Protein AF-A0A2G9PCG5-F1 (afdb_monomer_lite)

pLDDT: mean 80.25, std 16.64, range [42.22, 96.81]

Secondary structure (DSSP, 8-state):
------------HHHHHHHHHHHHHHHGGGHHHHHHHHHHHHHHHH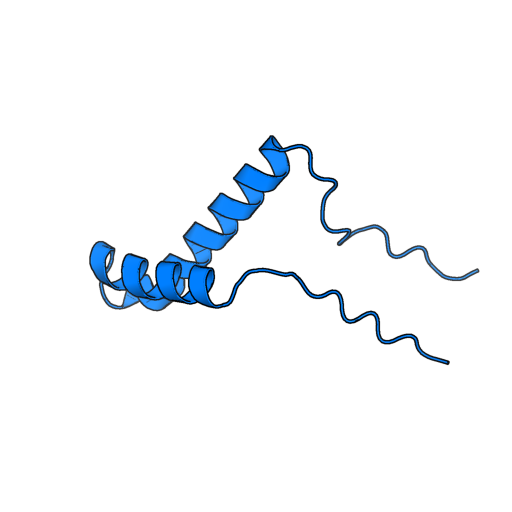HHHTT-----SS--PPP-

Radius of gyration: 15.78 Å; chains: 1; bounding box: 24×35×48 Å

Sequence (64 aa):
KPLIIYKRTNVHPVVILLGMIGGVYFLGFIGFILGPLILAYLLIVLEVYRDKKTPGIFLQNPPK

Structure (mmCIF, N/CA/C/O backbone):
data_AF-A0A2G9PCG5-F1
#
_entry.id   AF-A0A2G9PCG5-F1
#
loop_
_atom_site.group_PDB
_atom_site.id
_atom_site.type_symbol
_atom_site.label_atom_id
_atom_site.label_alt_id
_atom_site.label_comp_id
_atom_site.label_asym_id
_atom_site.label_entity_id
_atom_site.label_seq_id
_atom_site.pdbx_PDB_ins_code
_atom_site.Cartn_x
_atom_site.Cartn_y
_atom_site.Cartn_z
_atom_site.occupancy
_atom_site.B_iso_or_equiv
_atom_site.auth_seq_id
_atom_site.auth_comp_id
_atom_site.auth_asym_id
_atom_site.auth_atom_id
_atom_site.pdbx_PDB_model_num
ATOM 1 N N . LYS A 1 1 ? -8.115 -27.026 26.018 1.00 42.22 1 LYS A N 1
ATOM 2 C CA . LYS A 1 1 ? -8.542 -26.864 24.605 1.00 42.22 1 LYS A CA 1
ATOM 3 C C . LYS A 1 1 ? -7.970 -25.551 24.074 1.00 42.22 1 LYS A C 1
ATOM 5 O O . LYS A 1 1 ? -8.452 -24.520 24.530 1.00 42.22 1 LYS A O 1
ATOM 10 N N . PRO A 1 2 ? -6.918 -25.524 23.234 1.00 56.09 2 PRO A N 1
ATOM 11 C CA . PRO A 1 2 ? -6.395 -24.247 22.774 1.00 56.09 2 PRO A CA 1
ATOM 12 C C . PRO A 1 2 ? -7.316 -23.729 21.667 1.00 56.09 2 PRO A C 1
ATOM 14 O O . PRO A 1 2 ? -7.431 -24.326 20.599 1.00 56.09 2 PRO A O 1
ATOM 17 N N . LEU A 1 3 ? -8.036 -22.648 21.967 1.00 56.06 3 LEU A N 1
ATOM 18 C CA . LEU A 1 3 ? -8.770 -21.872 20.977 1.00 56.06 3 LEU A CA 1
ATOM 19 C C . LEU A 1 3 ? -7.731 -21.174 20.098 1.00 56.06 3 LEU A C 1
ATOM 21 O O . LEU A 1 3 ? -7.105 -20.201 20.512 1.00 56.06 3 LEU A O 1
ATOM 25 N N . ILE A 1 4 ? -7.527 -21.696 18.894 1.00 61.97 4 ILE A N 1
ATOM 26 C CA . ILE A 1 4 ? -6.761 -21.024 17.848 1.00 61.97 4 ILE A CA 1
ATOM 27 C C . ILE A 1 4 ? -7.603 -19.815 17.432 1.00 61.97 4 ILE A C 1
ATOM 29 O O . ILE A 1 4 ? -8.526 -19.924 16.626 1.00 61.97 4 ILE A O 1
ATOM 33 N N . ILE A 1 5 ? -7.342 -18.663 18.051 1.00 61.03 5 ILE A N 1
ATOM 34 C CA . ILE A 1 5 ? -7.969 -17.393 17.687 1.00 61.03 5 ILE A CA 1
ATOM 35 C C . ILE A 1 5 ? -7.320 -16.964 16.372 1.00 61.03 5 ILE A C 1
ATOM 37 O O . ILE A 1 5 ? -6.355 -16.204 16.344 1.00 61.03 5 ILE A O 1
ATOM 41 N N . TYR A 1 6 ? -7.824 -17.502 15.263 1.00 53.00 6 TYR A N 1
ATOM 42 C CA . TYR A 1 6 ? -7.466 -17.055 13.925 1.00 53.00 6 TYR A CA 1
ATOM 43 C C . TYR A 1 6 ? -8.117 -15.685 13.726 1.00 53.00 6 TYR A C 1
ATOM 45 O O . TYR A 1 6 ? -9.228 -15.558 13.210 1.00 53.00 6 TYR A O 1
ATOM 53 N N . LYS A 1 7 ? -7.459 -14.639 14.233 1.00 56.22 7 LYS A N 1
ATOM 54 C CA . LYS A 1 7 ? -7.873 -13.254 14.036 1.00 56.22 7 LYS A CA 1
ATOM 55 C C . LYS A 1 7 ? -7.647 -12.940 12.563 1.00 56.22 7 LYS A C 1
ATOM 57 O O . LYS A 1 7 ? -6.562 -12.555 12.149 1.00 56.22 7 LYS A O 1
ATOM 62 N N . ARG A 1 8 ? -8.673 -13.214 11.758 1.00 55.03 8 ARG A N 1
ATOM 63 C CA . ARG A 1 8 ? -8.769 -12.848 10.347 1.00 55.03 8 ARG A CA 1
ATOM 64 C C . ARG A 1 8 ? -8.666 -11.328 10.291 1.00 55.03 8 ARG A C 1
ATOM 66 O O . ARG A 1 8 ? -9.668 -10.632 10.424 1.00 55.03 8 ARG A O 1
ATOM 73 N N . THR A 1 9 ? -7.456 -10.800 10.158 1.00 57.94 9 THR A N 1
ATOM 74 C CA . THR A 1 9 ? -7.269 -9.424 9.713 1.00 57.94 9 THR A CA 1
ATOM 75 C C . THR A 1 9 ? -7.831 -9.406 8.298 1.00 57.94 9 THR A C 1
ATOM 77 O O . THR A 1 9 ? -7.197 -9.895 7.369 1.00 57.94 9 THR A O 1
ATOM 80 N N . ASN A 1 10 ? -9.086 -8.975 8.157 1.00 66.06 10 ASN A N 1
ATOM 81 C CA . ASN A 1 10 ? -9.842 -8.979 6.903 1.00 66.06 10 ASN A CA 1
ATOM 82 C C . ASN A 1 10 ? -9.337 -7.881 5.949 1.00 66.06 10 ASN A C 1
ATOM 84 O O . ASN A 1 10 ? -10.124 -7.132 5.378 1.00 66.06 10 ASN A O 1
ATOM 88 N N . VAL A 1 11 ? -8.020 -7.750 5.783 1.00 73.56 11 VAL A N 1
ATOM 89 C CA . VAL A 1 11 ? -7.466 -6.996 4.663 1.00 73.56 11 VAL A CA 1
ATOM 90 C C . VAL A 1 11 ? -7.711 -7.829 3.415 1.00 73.56 11 VAL A C 1
ATOM 92 O O . VAL A 1 11 ? -7.176 -8.927 3.258 1.00 73.56 11 VAL A O 1
ATOM 95 N N . HIS A 1 12 ? -8.606 -7.346 2.557 1.00 85.88 12 HIS A N 1
ATOM 96 C CA . HIS A 1 12 ? -8.947 -8.043 1.326 1.00 85.88 12 HIS A CA 1
ATOM 97 C C . HIS A 1 12 ? -7.680 -8.221 0.469 1.00 85.88 12 HIS A C 1
ATOM 99 O O . HIS A 1 12 ? -6.995 -7.228 0.215 1.00 85.88 12 HIS A O 1
ATOM 105 N N . PRO A 1 13 ? -7.383 -9.437 -0.032 1.00 88.69 13 PRO A N 1
ATOM 106 C CA . PRO A 1 13 ? -6.204 -9.696 -0.866 1.00 88.69 13 PRO A CA 1
ATOM 107 C C . PRO A 1 13 ? -6.098 -8.754 -2.072 1.00 88.69 13 PRO A C 1
ATOM 109 O O . PRO A 1 13 ? -5.006 -8.362 -2.472 1.00 88.69 13 PRO A O 1
ATOM 112 N N . VAL A 1 14 ? 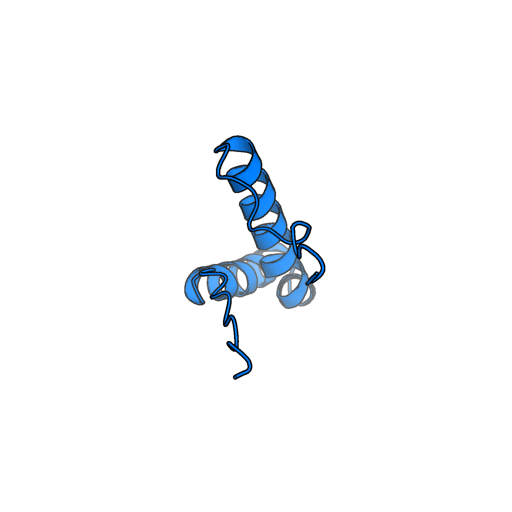-7.248 -8.328 -2.600 1.00 93.38 14 VAL A N 1
ATOM 113 C CA . VAL A 1 14 ? -7.365 -7.347 -3.686 1.00 93.38 14 VAL A CA 1
ATOM 114 C C . VAL A 1 14 ? -6.716 -6.009 -3.326 1.00 93.38 14 VAL A C 1
ATOM 116 O O . VAL A 1 14 ? -6.062 -5.406 -4.165 1.00 93.38 14 VAL A O 1
ATOM 119 N N . VAL A 1 15 ? -6.849 -5.550 -2.080 1.00 92.69 15 VAL A N 1
ATOM 120 C CA . VAL A 1 15 ? -6.271 -4.276 -1.631 1.00 92.69 15 VAL A CA 1
ATOM 121 C C . VAL A 1 15 ? -4.746 -4.367 -1.621 1.00 92.69 15 VAL A C 1
ATOM 123 O O . VAL A 1 15 ? -4.074 -3.457 -2.088 1.00 92.69 15 VAL A O 1
ATOM 126 N N . ILE A 1 16 ? -4.196 -5.497 -1.176 1.00 92.31 16 ILE A N 1
ATOM 127 C CA . ILE A 1 16 ? -2.749 -5.748 -1.188 1.00 92.31 16 ILE A CA 1
ATOM 128 C C . ILE A 1 16 ? -2.228 -5.784 -2.631 1.00 92.31 16 ILE A C 1
ATOM 130 O O . ILE A 1 16 ? -1.251 -5.108 -2.945 1.00 92.31 16 ILE A O 1
ATOM 134 N N . LEU A 1 17 ? -2.923 -6.500 -3.521 1.00 94.81 17 LEU A N 1
ATOM 135 C CA . LEU A 1 17 ? -2.618 -6.545 -4.955 1.00 94.81 17 LEU A CA 1
ATOM 136 C C . LEU A 1 17 ? -2.637 -5.152 -5.594 1.00 94.81 17 LEU A C 1
ATOM 138 O O . LEU A 1 17 ? -1.717 -4.809 -6.331 1.00 94.81 17 LEU A O 1
ATOM 142 N N . LEU A 1 18 ? -3.639 -4.330 -5.278 1.00 95.38 18 LEU A N 1
ATOM 143 C CA . LEU A 1 18 ? -3.711 -2.944 -5.742 1.00 95.38 18 LEU A CA 1
ATOM 144 C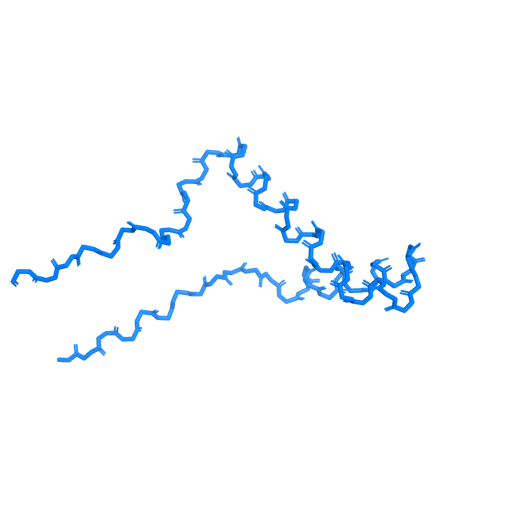 C . LEU A 1 18 ? -2.535 -2.110 -5.226 1.00 95.38 18 LEU A C 1
ATOM 146 O O . LEU A 1 18 ? -1.958 -1.346 -5.994 1.00 95.38 18 LEU A O 1
ATOM 150 N N . GLY A 1 19 ? -2.142 -2.289 -3.963 1.00 94.81 19 GLY A N 1
ATOM 151 C CA . GLY A 1 19 ? -0.958 -1.646 -3.396 1.00 94.81 19 GLY A CA 1
ATOM 152 C C . GLY A 1 19 ? 0.325 -2.041 -4.124 1.00 94.81 19 GLY A C 1
ATOM 153 O O . GLY A 1 19 ? 1.139 -1.177 -4.425 1.00 94.81 19 GLY A O 1
ATOM 154 N N . MET A 1 20 ? 0.489 -3.319 -4.467 1.00 95.69 20 MET A N 1
ATOM 155 C CA . MET A 1 20 ? 1.660 -3.818 -5.196 1.00 95.69 20 MET A CA 1
ATOM 156 C C . MET A 1 20 ? 1.699 -3.309 -6.640 1.00 95.69 20 MET A C 1
ATOM 158 O O . MET A 1 20 ? 2.714 -2.769 -7.067 1.00 95.69 20 MET A O 1
ATOM 162 N N . ILE A 1 21 ? 0.597 -3.432 -7.385 1.00 96.75 21 ILE A N 1
ATOM 163 C CA . ILE A 1 21 ? 0.515 -2.996 -8.789 1.00 96.75 21 ILE A CA 1
ATOM 164 C C . ILE A 1 21 ? 0.645 -1.473 -8.884 1.00 96.75 21 ILE A C 1
ATOM 166 O O . ILE A 1 21 ? 1.439 -0.967 -9.675 1.00 96.75 21 ILE A O 1
ATOM 170 N N . GLY A 1 22 ? -0.094 -0.744 -8.044 1.00 95.44 22 GLY A N 1
ATOM 171 C CA . GLY A 1 22 ? -0.009 0.709 -7.966 1.00 95.44 22 GLY A CA 1
ATOM 172 C C . GLY A 1 22 ? 1.391 1.155 -7.560 1.00 95.44 22 GLY A C 1
ATOM 173 O O . GLY A 1 22 ? 1.993 1.981 -8.236 1.00 95.44 22 GLY A O 1
ATOM 174 N N . GLY A 1 23 ? 1.962 0.552 -6.517 1.00 95.69 23 GLY A N 1
ATOM 175 C CA . GLY A 1 23 ? 3.316 0.855 -6.071 1.00 95.69 23 GLY A CA 1
ATOM 176 C C . GLY A 1 23 ? 4.343 0.684 -7.183 1.00 95.69 23 GLY A C 1
ATOM 177 O O . GLY A 1 23 ? 5.132 1.599 -7.414 1.00 95.69 23 GLY A O 1
ATOM 178 N N . VAL A 1 24 ? 4.302 -0.435 -7.915 1.00 96.81 24 VAL A N 1
ATOM 179 C CA . VAL A 1 24 ? 5.217 -0.668 -9.042 1.00 96.81 24 VAL A CA 1
ATOM 180 C C . VAL A 1 24 ? 5.049 0.376 -10.144 1.00 96.81 24 VAL A C 1
ATOM 182 O O . VAL A 1 24 ? 6.041 0.832 -10.707 1.00 96.81 24 VAL A O 1
ATOM 185 N N . TYR A 1 25 ? 3.818 0.805 -10.419 1.00 95.62 25 TYR A N 1
ATOM 186 C CA . TYR A 1 25 ? 3.545 1.827 -11.428 1.00 95.62 25 TYR A CA 1
ATOM 187 C C . TYR A 1 25 ? 4.100 3.214 -11.049 1.00 95.62 25 TYR A C 1
ATOM 189 O O . TYR A 1 25 ? 4.611 3.922 -11.912 1.00 95.62 25 TYR A O 1
ATOM 197 N N . PHE A 1 26 ? 4.041 3.601 -9.769 1.00 94.62 26 PHE A N 1
ATOM 198 C CA . PHE A 1 26 ? 4.517 4.913 -9.303 1.00 94.62 26 PHE A CA 1
ATOM 199 C C . PHE A 1 26 ? 6.019 4.953 -8.976 1.00 94.62 26 PHE A C 1
ATOM 201 O O . PHE A 1 26 ? 6.670 5.965 -9.221 1.00 94.62 26 PHE A O 1
ATOM 208 N N . LEU A 1 27 ? 6.566 3.883 -8.389 1.00 94.06 27 LEU A N 1
ATOM 209 C CA . LEU A 1 27 ? 7.917 3.845 -7.802 1.00 94.06 27 LEU A CA 1
ATOM 210 C C . LEU A 1 27 ? 8.852 2.829 -8.490 1.00 94.06 27 LEU A C 1
ATOM 212 O O . LEU A 1 27 ? 9.992 2.649 -8.059 1.00 94.06 27 LEU A O 1
ATOM 216 N N . GLY A 1 28 ? 8.393 2.130 -9.532 1.00 92.81 28 GLY A N 1
ATOM 217 C CA . GLY A 1 28 ? 9.154 1.074 -10.205 1.00 92.81 28 GLY A CA 1
ATOM 218 C C . GLY A 1 28 ? 9.292 -0.188 -9.348 1.00 92.81 28 GLY A C 1
ATOM 219 O O . GLY A 1 28 ? 8.460 -0.476 -8.495 1.00 92.81 28 GLY A O 1
ATOM 220 N N . PHE A 1 29 ? 10.360 -0.965 -9.532 1.00 94.25 29 PHE A N 1
ATOM 221 C CA . PHE A 1 29 ? 10.531 -2.262 -8.853 1.00 94.25 29 PHE A CA 1
ATOM 222 C C . PHE A 1 29 ? 10.443 -2.183 -7.312 1.00 94.25 29 PHE A C 1
ATOM 224 O O . PHE A 1 29 ? 9.838 -3.044 -6.674 1.00 94.25 29 PHE A O 1
ATOM 231 N N . ILE A 1 30 ? 10.965 -1.107 -6.711 1.00 95.69 30 ILE A N 1
ATOM 232 C CA . ILE A 1 30 ? 10.891 -0.851 -5.259 1.00 95.69 30 ILE A CA 1
ATOM 233 C C . ILE A 1 30 ? 9.442 -0.693 -4.773 1.00 95.69 30 ILE A C 1
ATOM 235 O O . ILE A 1 30 ? 9.096 -1.046 -3.641 1.00 95.69 30 ILE A O 1
ATOM 239 N N . GLY A 1 31 ? 8.569 -0.223 -5.658 1.00 93.19 31 GLY A N 1
ATOM 240 C CA . GLY A 1 31 ? 7.144 -0.086 -5.428 1.00 93.19 31 GLY A CA 1
ATOM 241 C C . GLY A 1 31 ? 6.414 -1.393 -5.124 1.00 93.19 31 GLY A C 1
ATOM 242 O O . GLY A 1 31 ? 5.360 -1.349 -4.502 1.00 93.19 31 GLY A O 1
ATOM 243 N N . PHE A 1 32 ? 6.974 -2.556 -5.467 1.00 95.12 32 PHE A N 1
ATOM 244 C CA . PHE A 1 32 ? 6.378 -3.850 -5.120 1.00 95.12 32 PHE A CA 1
ATOM 245 C C . PHE A 1 32 ? 6.307 -4.072 -3.603 1.00 95.12 32 PHE A C 1
ATOM 247 O O . PHE A 1 32 ? 5.327 -4.614 -3.098 1.00 95.12 32 PHE A O 1
ATOM 254 N N . ILE A 1 33 ? 7.336 -3.625 -2.877 1.00 94.88 33 ILE A N 1
ATOM 255 C CA . ILE A 1 33 ? 7.428 -3.743 -1.417 1.00 94.88 33 ILE A CA 1
ATOM 256 C C . ILE A 1 33 ? 6.849 -2.489 -0.757 1.00 94.88 33 ILE A C 1
ATOM 258 O O . ILE A 1 33 ? 6.057 -2.589 0.181 1.00 94.88 33 ILE A O 1
ATOM 262 N N . LEU A 1 34 ? 7.206 -1.302 -1.261 1.00 96.12 34 LEU A N 1
ATOM 263 C CA . LEU A 1 34 ? 6.751 -0.039 -0.673 1.00 96.12 34 LEU A CA 1
ATOM 264 C C . LEU A 1 34 ? 5.260 0.228 -0.900 1.00 96.12 34 LEU A C 1
ATOM 266 O O . LEU A 1 34 ? 4.608 0.783 -0.023 1.00 96.12 34 LEU A O 1
ATOM 270 N N . GLY A 1 35 ? 4.702 -0.189 -2.033 1.00 95.06 35 GLY A N 1
ATOM 271 C CA . GLY A 1 35 ? 3.295 -0.003 -2.378 1.00 95.06 35 GLY A CA 1
ATOM 272 C C . GLY A 1 35 ? 2.315 -0.561 -1.340 1.00 95.06 35 GLY A C 1
ATOM 273 O O . GLY A 1 35 ? 1.544 0.212 -0.763 1.00 95.06 35 GLY A O 1
ATOM 274 N N . PRO A 1 36 ? 2.344 -1.874 -1.034 1.00 94.12 36 PRO A N 1
ATOM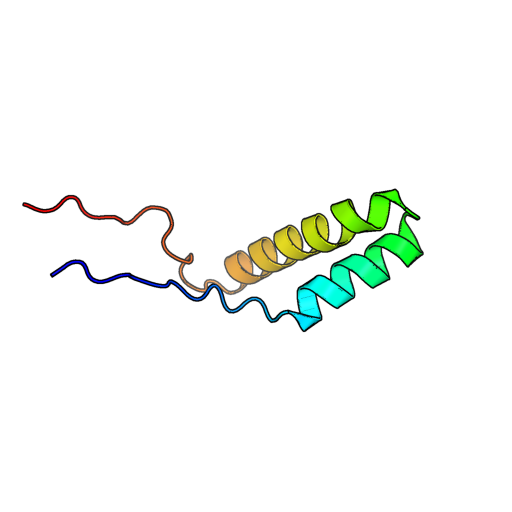 275 C CA . PRO A 1 36 ? 1.482 -2.443 -0.003 1.00 94.12 36 PRO A CA 1
ATOM 276 C C . PRO A 1 36 ? 1.810 -1.907 1.398 1.00 94.12 36 PRO A C 1
ATOM 278 O O . PRO A 1 36 ? 0.900 -1.785 2.216 1.00 94.12 36 PRO A O 1
ATOM 281 N N . LEU A 1 37 ? 3.066 -1.537 1.678 1.00 95.06 37 LEU A N 1
ATOM 282 C CA . LEU A 1 37 ? 3.465 -0.969 2.970 1.00 95.06 37 LEU A CA 1
ATOM 283 C C . LEU A 1 37 ? 2.820 0.404 3.219 1.00 95.06 37 LEU A C 1
ATOM 285 O O . LEU A 1 37 ? 2.233 0.631 4.278 1.00 95.06 37 LEU A O 1
ATOM 289 N N . ILE A 1 38 ? 2.885 1.299 2.230 1.00 95.12 38 ILE A N 1
ATOM 290 C CA . ILE A 1 38 ? 2.250 2.623 2.280 1.00 95.12 38 ILE A CA 1
ATOM 291 C C . ILE A 1 38 ? 0.733 2.467 2.402 1.00 95.12 38 ILE A C 1
ATOM 293 O O . ILE A 1 38 ? 0.102 3.140 3.218 1.00 95.12 38 ILE A O 1
ATOM 297 N N . LEU A 1 39 ? 0.143 1.547 1.635 1.00 93.88 39 LEU A N 1
ATOM 298 C CA . LEU A 1 39 ? -1.293 1.295 1.675 1.00 93.88 39 LEU A CA 1
ATOM 299 C C . LEU A 1 39 ? -1.751 0.754 3.037 1.00 93.88 39 LEU A C 1
ATOM 301 O O . LEU A 1 39 ? -2.785 1.181 3.544 1.00 93.88 39 LEU A O 1
ATOM 305 N N . ALA A 1 40 ? -0.975 -0.131 3.667 1.00 92.25 40 ALA A N 1
ATOM 306 C CA . ALA A 1 40 ? -1.250 -0.606 5.021 1.00 92.25 40 ALA A CA 1
ATOM 307 C C . ALA A 1 40 ? -1.232 0.544 6.039 1.00 92.25 40 ALA A C 1
ATOM 309 O O . ALA A 1 40 ? -2.150 0.657 6.848 1.00 92.25 40 ALA A O 1
ATOM 310 N N . TYR A 1 41 ? -0.242 1.436 5.958 1.00 92.75 41 TYR A N 1
ATOM 311 C CA . TYR A 1 41 ? -0.185 2.632 6.802 1.00 92.75 41 TYR A CA 1
ATOM 312 C C . TYR A 1 41 ? -1.390 3.548 6.598 1.00 92.75 41 TYR A C 1
ATOM 314 O O . TYR A 1 41 ? -1.991 4.001 7.571 1.00 92.75 41 TYR A O 1
ATOM 322 N N . LEU A 1 42 ? -1.785 3.779 5.345 1.00 93.06 42 LEU A N 1
ATOM 323 C CA . LEU A 1 42 ? -2.966 4.573 5.024 1.00 93.06 42 LEU A CA 1
ATOM 324 C C . LEU A 1 42 ? -4.228 3.971 5.654 1.00 93.06 42 LEU A C 1
ATOM 326 O O . LEU A 1 42 ? -5.011 4.691 6.267 1.00 93.06 42 LEU A O 1
ATOM 330 N N . LEU A 1 43 ? -4.415 2.653 5.540 1.00 89.88 43 LEU A N 1
ATOM 331 C CA . LEU A 1 43 ? -5.551 1.956 6.148 1.00 89.88 43 LEU A CA 1
ATOM 332 C C . LEU A 1 43 ? -5.544 2.060 7.672 1.00 89.88 43 LEU A C 1
ATOM 334 O O . LEU A 1 43 ? -6.602 2.278 8.252 1.00 89.88 43 LEU A O 1
ATOM 338 N N . ILE A 1 44 ? -4.376 1.955 8.310 1.00 90.38 44 ILE A N 1
ATOM 339 C CA . ILE A 1 44 ? -4.233 2.141 9.759 1.00 90.38 44 ILE A CA 1
ATOM 340 C C . ILE A 1 44 ? -4.667 3.555 10.154 1.00 90.38 44 ILE A C 1
ATOM 342 O O . ILE A 1 44 ? -5.466 3.713 11.073 1.00 90.38 44 ILE A O 1
ATOM 346 N N . VAL A 1 45 ? -4.196 4.583 9.444 1.00 91.69 45 VAL A N 1
ATOM 347 C CA . VAL A 1 45 ? -4.576 5.980 9.712 1.00 91.69 45 VAL A CA 1
ATOM 348 C C . VAL A 1 45 ? -6.077 6.190 9.506 1.00 91.69 45 VAL A C 1
ATOM 350 O O . VAL A 1 45 ? -6.733 6.801 10.347 1.00 91.69 45 VAL A O 1
ATOM 353 N N . LEU A 1 46 ? -6.645 5.648 8.426 1.00 90.62 46 LEU A N 1
ATOM 354 C CA . LEU A 1 46 ? -8.084 5.699 8.168 1.00 90.62 46 LEU A CA 1
ATOM 355 C C . LEU A 1 46 ? -8.888 4.973 9.248 1.00 90.62 46 LEU A C 1
ATOM 357 O O . LEU A 1 46 ? -9.967 5.425 9.611 1.00 90.62 46 LEU A O 1
ATOM 361 N N . GLU A 1 47 ? -8.393 3.853 9.764 1.00 85.38 47 GLU A N 1
ATOM 362 C CA . GLU A 1 47 ? -9.059 3.098 10.822 1.00 85.38 47 GLU A CA 1
ATOM 363 C C . GLU A 1 47 ? -9.037 3.850 12.155 1.00 85.38 47 GLU A C 1
ATOM 365 O O . GLU A 1 47 ? -10.077 3.945 12.810 1.00 85.38 47 GLU A O 1
ATOM 370 N N . VAL A 1 48 ? -7.898 4.466 12.492 1.00 87.31 48 VAL A N 1
ATOM 371 C CA . VAL A 1 48 ? -7.758 5.368 13.645 1.00 87.31 48 VAL A CA 1
ATOM 372 C C . VAL A 1 48 ? -8.713 6.554 13.519 1.00 87.31 48 VAL A C 1
ATOM 374 O O . VAL A 1 48 ? -9.423 6.865 14.468 1.00 87.31 48 VAL A O 1
ATOM 377 N N . TYR A 1 49 ? -8.797 7.177 12.341 1.00 90.31 49 TYR A N 1
ATOM 378 C CA . TYR A 1 49 ? -9.703 8.306 12.115 1.00 90.31 49 TYR A CA 1
ATOM 379 C C . TYR A 1 49 ? -11.183 7.907 12.188 1.00 90.31 49 TYR A C 1
ATOM 381 O O . TYR A 1 49 ? -12.034 8.701 12.578 1.00 90.31 49 TYR A O 1
ATOM 389 N N . ARG A 1 50 ? -11.512 6.664 11.824 1.00 87.00 50 ARG A N 1
ATOM 390 C CA . ARG A 1 50 ? -12.881 6.136 11.887 1.00 87.00 50 ARG A CA 1
ATOM 391 C C . ARG A 1 50 ? -13.292 5.671 13.286 1.00 87.00 50 ARG A C 1
ATOM 393 O O . ARG A 1 50 ? -14.378 5.105 13.404 1.00 87.00 50 ARG A O 1
ATOM 400 N N . ASP A 1 51 ? -12.442 5.864 14.299 1.00 72.00 51 ASP A N 1
ATOM 401 C CA . ASP A 1 51 ? -12.656 5.455 15.697 1.00 72.00 51 ASP A CA 1
ATOM 402 C C . ASP A 1 51 ? -13.115 3.986 15.827 1.00 72.00 51 ASP A C 1
ATOM 404 O O . ASP A 1 51 ? -13.823 3.564 16.747 1.00 72.00 51 ASP A O 1
ATOM 408 N N . LYS A 1 52 ? -12.732 3.151 14.851 1.00 64.38 52 LYS A N 1
ATOM 409 C CA . LYS A 1 52 ? -12.958 1.714 14.937 1.00 64.38 52 LYS A CA 1
ATOM 410 C C . LYS A 1 52 ? -11.948 1.192 15.940 1.00 64.38 52 LYS A C 1
ATOM 412 O O . LYS A 1 52 ? -10.748 1.237 15.684 1.00 64.38 52 LYS A O 1
ATOM 417 N N . LYS A 1 53 ? -12.457 0.721 17.089 1.00 59.03 53 LYS A N 1
ATOM 418 C CA . LYS A 1 53 ? -11.662 0.134 18.177 1.00 59.03 53 LYS A CA 1
ATOM 419 C C . LYS A 1 53 ? -10.544 -0.714 17.585 1.00 59.03 53 LYS A C 1
ATOM 421 O O . LYS A 1 53 ? -10.813 -1.701 16.899 1.00 59.03 53 LYS A O 1
ATOM 426 N N . THR A 1 54 ? -9.320 -0.271 17.852 1.00 59.00 54 THR A N 1
ATOM 427 C CA . THR A 1 54 ? -8.062 -0.883 17.434 1.00 59.00 54 THR A CA 1
ATOM 428 C C . THR A 1 54 ? -8.175 -2.408 17.427 1.00 59.00 54 THR A C 1
ATOM 430 O O . THR A 1 54 ? -8.669 -2.985 18.403 1.00 59.00 54 THR A O 1
ATOM 433 N N . PRO A 1 55 ? -7.742 -3.105 16.360 1.00 59.50 55 PRO A N 1
ATOM 434 C CA . PRO A 1 55 ? -7.769 -4.558 16.333 1.00 59.50 55 PRO A CA 1
ATOM 435 C C . PRO A 1 55 ? -6.820 -5.078 17.416 1.00 59.50 55 PRO A C 1
ATOM 437 O O . PRO A 1 55 ? -5.660 -5.328 17.154 1.00 59.50 55 PRO A O 1
ATOM 440 N N . GLY A 1 56 ? -7.334 -5.296 18.633 1.00 59.78 56 GLY A N 1
ATOM 441 C CA . GLY A 1 56 ? -6.589 -5.543 19.874 1.00 59.78 56 GLY A CA 1
ATOM 442 C C . GLY A 1 56 ? -5.271 -6.303 19.722 1.00 59.78 56 GLY A C 1
ATOM 443 O O . GLY A 1 56 ? -5.271 -7.533 19.728 1.00 59.78 56 GLY A O 1
ATOM 444 N N . ILE A 1 57 ? -4.175 -5.556 19.584 1.00 57.44 57 ILE A N 1
ATOM 445 C CA . ILE A 1 57 ? -2.803 -6.079 19.645 1.00 57.44 57 ILE A CA 1
ATOM 446 C C . ILE A 1 57 ? -2.289 -6.03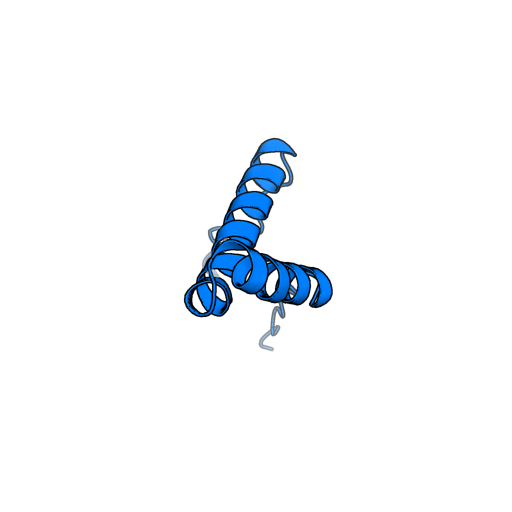7 21.101 1.00 57.44 57 ILE A C 1
ATOM 448 O O . ILE A 1 57 ? -1.319 -6.702 21.428 1.00 57.44 57 ILE A O 1
ATOM 452 N N . PHE A 1 58 ? -3.004 -5.360 22.015 1.00 59.66 58 PHE A N 1
ATOM 453 C CA . PHE A 1 58 ? -2.531 -5.091 23.383 1.00 59.66 58 PHE A CA 1
ATOM 454 C C . PHE A 1 58 ? -3.483 -5.501 24.523 1.00 59.66 58 PHE A C 1
ATOM 456 O O . PHE A 1 58 ? -3.243 -5.135 25.666 1.00 59.66 58 PHE A O 1
ATOM 463 N N . LEU A 1 59 ? -4.542 -6.281 24.262 1.00 69.00 59 LEU A N 1
ATOM 464 C CA . LEU A 1 59 ? -5.450 -6.790 25.310 1.00 69.00 59 LEU A CA 1
ATOM 465 C C . LEU A 1 59 ? -5.444 -8.323 25.382 1.00 69.00 59 LEU A C 1
ATOM 467 O O . LEU A 1 59 ? -6.494 -8.964 25.411 1.00 69.00 59 LEU A O 1
ATOM 471 N N . GLN A 1 60 ? -4.258 -8.934 25.384 1.00 61.66 60 GLN A N 1
ATOM 472 C CA . GLN A 1 60 ? -4.134 -10.309 25.859 1.00 61.66 60 GLN A CA 1
ATOM 473 C C . GLN A 1 60 ? -4.093 -10.254 27.388 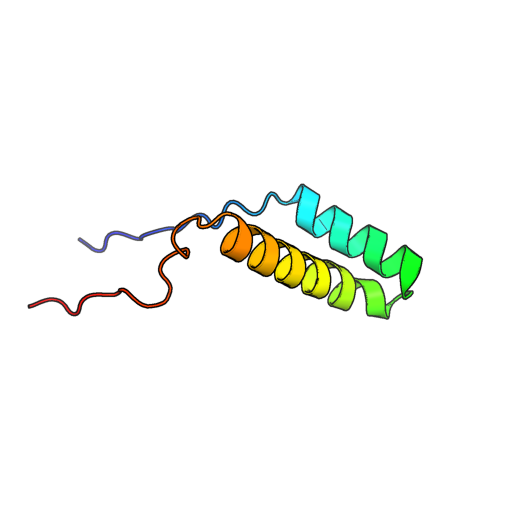1.00 61.66 60 GLN A C 1
ATOM 475 O O . GLN A 1 60 ? -3.045 -10.047 27.990 1.00 61.66 60 GLN A O 1
ATOM 480 N N . ASN A 1 61 ? -5.269 -10.359 28.009 1.00 59.66 61 ASN A N 1
ATOM 481 C CA . ASN A 1 61 ? -5.377 -10.512 29.457 1.00 59.66 61 ASN A CA 1
ATOM 482 C C . ASN A 1 61 ? -4.621 -11.791 29.868 1.00 59.66 61 ASN A C 1
ATOM 484 O O . ASN A 1 61 ? -4.888 -12.843 29.274 1.00 59.66 61 ASN A O 1
ATOM 488 N N . PRO A 1 62 ? -3.703 -11.741 30.849 1.00 66.19 62 PRO A N 1
ATOM 489 C CA . PRO A 1 62 ? -3.069 -12.945 31.359 1.00 66.19 62 PRO A CA 1
ATOM 490 C C . PRO A 1 62 ? -4.130 -13.826 32.044 1.00 66.19 62 PRO A C 1
ATOM 492 O O . PRO A 1 62 ? -5.008 -13.298 32.739 1.00 66.19 62 PRO A O 1
ATOM 495 N N . PRO A 1 63 ? -4.096 -15.154 31.837 1.00 67.50 63 PRO A N 1
ATOM 496 C CA . PRO A 1 63 ? -4.990 -16.070 32.530 1.00 67.50 63 PRO A CA 1
ATOM 497 C C . PRO A 1 63 ? -4.659 -16.052 34.029 1.00 67.50 63 PRO A C 1
ATOM 499 O O . PRO A 1 63 ? -3.502 -16.230 34.406 1.00 67.50 63 PRO A O 1
ATOM 502 N N . LYS A 1 64 ? -5.673 -15.797 34.862 1.00 53.69 64 LYS A N 1
ATOM 503 C CA . LYS A 1 64 ? -5.644 -16.192 36.275 1.00 53.69 64 LYS A CA 1
ATOM 504 C C . LYS A 1 64 ? -5.838 -17.699 36.380 1.00 53.69 64 LYS A C 1
ATOM 506 O O . LYS A 1 64 ? -6.636 -18.225 35.569 1.00 53.69 64 LYS A O 1
#

Foldseek 3Di:
DDDPPPVCPVPPVVLLVCQQVVLCVPPNPVSNVVSSVVSVVVVVVVCVVVVPPPPPPDPPDDDD